Protein AF-A0A413M2U8-F1 (afdb_monomer_lite)

Structure (mmCIF, N/CA/C/O backbone):
data_AF-A0A413M2U8-F1
#
_entry.id   AF-A0A413M2U8-F1
#
loop_
_atom_site.group_PDB
_atom_site.id
_atom_site.type_symbol
_atom_site.label_atom_id
_atom_site.label_alt_id
_atom_site.label_comp_id
_atom_site.label_asym_id
_atom_site.label_entity_id
_atom_site.label_seq_id
_atom_site.pdbx_PDB_ins_code
_atom_site.Cartn_x
_atom_site.Cartn_y
_atom_site.Cartn_z
_atom_site.occupancy
_atom_site.B_iso_or_equiv
_atom_site.auth_seq_id
_atom_site.auth_comp_id
_atom_site.auth_asym_id
_atom_site.auth_atom_id
_atom_site.pdbx_PDB_model_num
ATOM 1 N N . MET A 1 1 ? 10.090 34.112 2.564 1.00 48.66 1 MET A N 1
ATOM 2 C CA . MET A 1 1 ? 11.342 33.613 1.953 1.00 48.66 1 MET A CA 1
ATOM 3 C C . MET A 1 1 ? 10.989 32.340 1.196 1.00 48.66 1 MET A C 1
ATOM 5 O O . MET A 1 1 ? 10.735 31.328 1.831 1.00 48.66 1 MET A O 1
ATOM 9 N N . ALA A 1 2 ? 10.834 32.402 -0.127 1.00 54.44 2 ALA A N 1
ATOM 10 C CA . ALA A 1 2 ? 10.578 31.202 -0.921 1.00 54.44 2 ALA A CA 1
ATOM 11 C C . ALA A 1 2 ? 11.889 30.406 -0.995 1.00 54.44 2 ALA A C 1
ATOM 13 O O . ALA A 1 2 ? 12.831 30.842 -1.656 1.00 54.44 2 ALA A O 1
ATOM 14 N N . MET A 1 3 ? 11.990 29.293 -0.262 1.00 60.72 3 MET A N 1
ATOM 15 C CA . MET A 1 3 ? 13.089 28.348 -0.460 1.00 60.72 3 MET A CA 1
ATOM 16 C C . MET A 1 3 ? 12.978 27.839 -1.896 1.00 60.72 3 MET A C 1
ATOM 18 O O . MET A 1 3 ? 12.012 27.164 -2.239 1.00 60.72 3 MET A O 1
ATOM 22 N N . GLY A 1 4 ? 13.924 28.236 -2.749 1.00 56.78 4 GLY A N 1
ATOM 23 C CA . GLY A 1 4 ? 13.944 27.830 -4.149 1.00 56.78 4 GLY A CA 1
ATOM 24 C C . GLY A 1 4 ? 13.816 26.314 -4.257 1.00 56.78 4 GLY A C 1
ATOM 25 O O . GLY A 1 4 ? 14.534 25.585 -3.569 1.00 56.78 4 GLY A O 1
ATOM 26 N N . PHE A 1 5 ? 12.888 25.854 -5.096 1.00 60.31 5 PHE A N 1
ATOM 27 C CA . PHE A 1 5 ? 12.686 24.443 -5.403 1.00 60.31 5 PHE A CA 1
ATOM 28 C C . PHE A 1 5 ? 13.979 23.871 -6.000 1.00 60.31 5 PHE A C 1
ATOM 30 O O . PHE A 1 5 ? 14.207 23.929 -7.205 1.00 60.31 5 PHE A O 1
ATOM 37 N N . ARG A 1 6 ? 14.869 23.348 -5.150 1.00 72.31 6 ARG A N 1
ATOM 38 C CA . ARG A 1 6 ? 15.993 22.529 -5.599 1.00 72.31 6 ARG A CA 1
ATOM 39 C C . ARG A 1 6 ? 15.441 21.155 -5.936 1.00 72.31 6 ARG A C 1
ATOM 41 O O . ARG A 1 6 ? 15.140 20.372 -5.037 1.00 72.31 6 ARG A O 1
ATOM 48 N N . GLU A 1 7 ? 15.299 20.880 -7.227 1.00 72.38 7 GLU A N 1
ATOM 49 C CA . GLU A 1 7 ? 14.971 19.548 -7.721 1.00 72.38 7 GLU A CA 1
ATOM 50 C C . GLU A 1 7 ? 16.042 18.556 -7.238 1.00 72.38 7 GLU A C 1
ATOM 52 O O . GLU A 1 7 ? 17.218 18.655 -7.595 1.00 72.38 7 GLU A O 1
ATOM 57 N N . ARG A 1 8 ? 15.648 17.613 -6.376 1.00 75.56 8 ARG A N 1
ATOM 58 C CA . ARG A 1 8 ? 16.503 16.500 -5.953 1.00 75.56 8 ARG A CA 1
ATOM 59 C C . ARG A 1 8 ? 16.133 15.283 -6.786 1.00 75.56 8 ARG A C 1
ATOM 61 O O . ARG A 1 8 ? 15.020 14.779 -6.683 1.00 75.56 8 ARG A O 1
ATOM 68 N N . ARG A 1 9 ? 17.067 14.805 -7.610 1.00 78.12 9 ARG A N 1
ATOM 69 C CA . ARG A 1 9 ? 16.887 13.569 -8.382 1.00 78.12 9 ARG A CA 1
ATOM 70 C C . ARG A 1 9 ? 17.191 12.371 -7.486 1.00 78.12 9 ARG A C 1
ATOM 72 O O . ARG A 1 9 ? 18.271 12.302 -6.904 1.00 78.12 9 ARG A O 1
ATOM 79 N N . LEU A 1 10 ? 16.253 11.432 -7.388 1.00 72.69 10 LEU A N 1
ATOM 80 C CA . LEU A 1 10 ? 16.459 10.179 -6.667 1.00 72.69 10 LEU A CA 1
ATOM 81 C C . LEU A 1 10 ? 17.287 9.223 -7.542 1.00 72.69 10 LEU A C 1
ATOM 83 O O . LEU A 1 10 ? 16.865 8.839 -8.631 1.00 72.69 10 LEU A O 1
ATOM 87 N N . GLY A 1 11 ? 18.489 8.868 -7.091 1.00 77.75 11 GLY A N 1
ATOM 88 C CA . GLY A 1 11 ? 19.406 7.986 -7.814 1.00 77.75 11 GLY A CA 1
ATOM 89 C C . GLY A 1 11 ? 19.167 6.504 -7.525 1.00 77.75 11 GLY A C 1
ATOM 90 O O . GLY A 1 11 ? 20.070 5.843 -7.026 1.00 77.75 11 GLY A O 1
ATOM 91 N N . CYS A 1 12 ? 17.977 5.971 -7.810 1.00 78.62 12 CYS A N 1
ATOM 92 C CA . CYS A 1 12 ? 17.693 4.542 -7.629 1.00 78.62 12 CYS A CA 1
ATOM 93 C C . CYS A 1 12 ? 17.870 3.780 -8.952 1.00 78.62 12 CYS A C 1
ATOM 95 O O . CYS A 1 12 ? 17.193 4.073 -9.936 1.00 78.62 12 CYS A O 1
ATOM 97 N N . ARG A 1 13 ? 18.770 2.788 -8.977 1.00 88.06 13 ARG A N 1
ATOM 98 C CA . ARG A 1 13 ? 18.948 1.845 -10.095 1.00 88.06 13 ARG A CA 1
ATOM 99 C C . ARG A 1 13 ? 18.789 0.421 -9.587 1.00 88.06 13 ARG A C 1
ATOM 101 O O . ARG A 1 13 ? 19.465 0.043 -8.638 1.00 88.06 13 ARG A O 1
ATOM 108 N N . LEU A 1 14 ? 17.924 -0.336 -10.252 1.00 88.94 14 LEU A N 1
ATOM 109 C CA . LEU A 1 14 ? 17.738 -1.766 -10.036 1.00 88.94 14 LEU A CA 1
ATOM 110 C C . LEU A 1 14 ? 18.359 -2.513 -11.212 1.00 88.94 14 LEU A C 1
ATOM 112 O O . LEU A 1 14 ? 18.136 -2.130 -12.365 1.00 88.94 14 LEU A O 1
ATOM 116 N N . TYR A 1 15 ? 19.132 -3.555 -10.927 1.00 90.94 15 TYR A N 1
ATOM 117 C CA . TYR A 1 15 ? 19.821 -4.331 -11.955 1.00 90.94 15 TYR A CA 1
ATOM 118 C C . TYR A 1 15 ? 19.266 -5.754 -12.050 1.00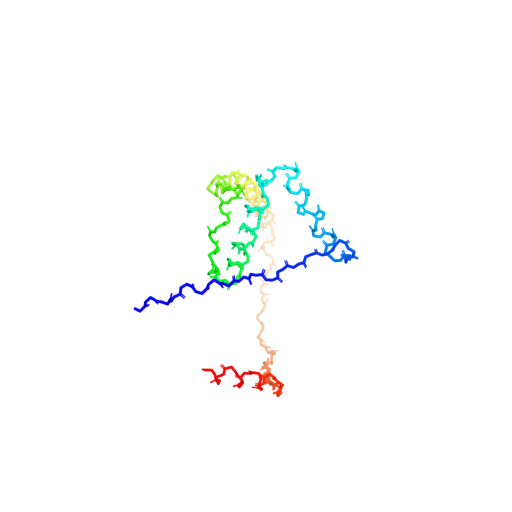 90.94 15 TYR A C 1
ATOM 120 O O . TYR A 1 15 ? 19.021 -6.406 -11.044 1.00 90.94 15 TYR A O 1
ATOM 128 N N . MET A 1 16 ? 19.077 -6.261 -13.268 1.00 87.50 16 MET A N 1
ATOM 129 C CA . MET A 1 16 ? 18.483 -7.589 -13.499 1.00 87.50 16 MET A CA 1
ATOM 130 C C . MET A 1 16 ? 19.376 -8.750 -13.049 1.00 87.50 16 MET A C 1
ATOM 132 O O . MET A 1 16 ? 18.880 -9.818 -12.703 1.00 87.50 16 MET A O 1
ATOM 136 N N . ASP A 1 17 ? 20.690 -8.548 -13.086 1.00 90.88 17 ASP A N 1
ATOM 137 C CA . ASP A 1 17 ? 21.722 -9.521 -12.722 1.00 90.88 17 ASP A CA 1
ATOM 138 C C . ASP A 1 17 ? 21.954 -9.602 -11.207 1.00 90.88 17 ASP A C 1
ATOM 140 O O . ASP A 1 17 ? 22.499 -10.587 -10.704 1.00 90.88 17 ASP A O 1
ATOM 144 N N . ARG A 1 18 ? 21.501 -8.597 -10.453 1.00 92.44 18 ARG A N 1
ATOM 145 C CA . ARG A 1 18 ? 21.544 -8.618 -8.997 1.00 92.44 18 ARG A CA 1
ATOM 146 C C . ARG A 1 18 ? 20.324 -9.363 -8.460 1.00 92.44 18 ARG A C 1
ATOM 148 O O . ARG A 1 18 ? 19.194 -8.895 -8.561 1.00 92.44 18 ARG A O 1
ATOM 155 N N . GLN A 1 19 ? 20.558 -10.499 -7.806 1.00 88.81 19 GLN A N 1
ATOM 156 C CA . GLN A 1 19 ? 19.490 -11.370 -7.298 1.00 88.81 19 GLN A CA 1
ATOM 157 C C . GLN A 1 19 ? 18.487 -10.656 -6.366 1.00 88.81 19 GLN A C 1
ATOM 159 O O . GLN A 1 19 ? 17.294 -10.958 -6.409 1.00 88.81 19 GLN A O 1
ATOM 164 N N . SER A 1 20 ? 18.944 -9.703 -5.538 1.00 85.06 20 SER A N 1
ATOM 165 C CA . SER A 1 20 ? 18.066 -8.899 -4.668 1.00 85.06 20 SER A CA 1
ATOM 166 C C . SER A 1 20 ? 17.083 -8.047 -5.467 1.00 85.06 20 SER A C 1
ATOM 168 O O . SER A 1 20 ? 15.904 -7.965 -5.127 1.00 85.06 20 SER A O 1
ATOM 170 N N . ASP A 1 21 ? 17.564 -7.457 -6.555 1.00 93.94 21 ASP A N 1
ATOM 171 C CA . ASP A 1 21 ? 16.818 -6.513 -7.376 1.00 93.94 21 ASP A CA 1
ATOM 172 C C . ASP A 1 21 ? 15.898 -7.265 -8.336 1.00 93.94 21 ASP A C 1
ATOM 174 O O . ASP A 1 21 ? 14.766 -6.845 -8.556 1.00 93.94 21 ASP A O 1
ATOM 178 N N . ALA A 1 22 ? 16.338 -8.419 -8.848 1.00 93.44 22 ALA A N 1
ATOM 179 C CA . ALA A 1 22 ? 15.547 -9.277 -9.724 1.00 93.44 22 ALA A CA 1
ATOM 180 C C . ALA A 1 22 ? 14.205 -9.681 -9.090 1.00 93.44 22 ALA A C 1
ATOM 182 O O . ALA A 1 22 ? 13.179 -9.725 -9.769 1.00 93.44 22 ALA A O 1
ATOM 183 N N . ASN A 1 23 ? 14.186 -9.945 -7.779 1.00 92.50 23 ASN A N 1
ATOM 184 C CA . ASN A 1 23 ? 12.952 -10.248 -7.053 1.00 92.50 23 ASN A CA 1
ATOM 185 C C . ASN A 1 23 ? 12.012 -9.038 -6.976 1.00 92.50 23 ASN A C 1
ATOM 187 O O . ASN A 1 23 ? 10.801 -9.187 -7.146 1.00 92.50 23 ASN A O 1
ATOM 191 N N . ILE A 1 24 ? 12.566 -7.846 -6.744 1.00 91.81 24 ILE A N 1
ATOM 192 C CA . ILE A 1 24 ? 11.802 -6.595 -6.707 1.00 91.81 24 ILE A CA 1
ATOM 193 C C . ILE A 1 24 ? 11.210 -6.325 -8.088 1.00 91.81 24 ILE A C 1
ATOM 195 O O . ILE A 1 24 ? 10.006 -6.133 -8.207 1.00 91.81 24 ILE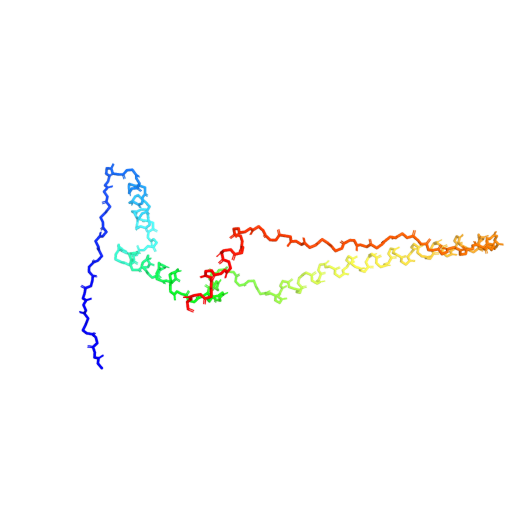 A O 1
ATOM 199 N N . LEU A 1 25 ? 12.033 -6.394 -9.132 1.00 92.81 25 LEU A N 1
ATOM 200 C CA . LEU A 1 25 ? 11.643 -6.149 -10.518 1.00 92.81 25 LEU A CA 1
ATOM 201 C C . LEU A 1 25 ? 10.514 -7.084 -10.964 1.00 92.81 25 LEU A C 1
ATOM 203 O O . LEU A 1 25 ? 9.481 -6.605 -11.419 1.00 92.81 25 LEU A O 1
ATOM 207 N N . LYS A 1 26 ? 10.628 -8.391 -10.693 1.00 93.75 26 LYS A N 1
ATOM 208 C CA . LYS A 1 26 ? 9.542 -9.354 -10.951 1.00 93.75 26 LYS A CA 1
ATOM 209 C C . LYS A 1 26 ? 8.234 -8.979 -10.254 1.00 93.75 26 LYS A C 1
ATOM 211 O O . LYS A 1 26 ? 7.157 -9.177 -10.813 1.00 93.75 26 LYS A O 1
ATOM 216 N N . LYS A 1 27 ? 8.308 -8.472 -9.021 1.00 93.50 27 LYS A N 1
ATOM 217 C CA . LYS A 1 27 ? 7.123 -8.058 -8.263 1.00 93.50 27 LYS A CA 1
ATOM 218 C C . LYS A 1 27 ? 6.507 -6.787 -8.849 1.00 93.50 27 LYS A C 1
ATOM 220 O O . LYS A 1 27 ? 5.291 -6.745 -8.998 1.00 93.50 27 LYS A O 1
ATOM 225 N N . LEU A 1 28 ? 7.325 -5.799 -9.217 1.00 92.94 28 LEU A N 1
ATOM 226 C CA . LEU A 1 28 ? 6.861 -4.577 -9.880 1.00 92.94 28 LEU A CA 1
ATOM 227 C C . LEU A 1 28 ? 6.185 -4.895 -11.217 1.00 92.94 28 LEU A C 1
ATOM 229 O O . LEU A 1 28 ? 5.071 -4.434 -11.453 1.00 92.94 28 LEU A O 1
ATOM 233 N N . ASP A 1 29 ? 6.808 -5.739 -12.040 1.00 94.25 29 ASP A N 1
ATOM 234 C CA . ASP A 1 29 ? 6.258 -6.162 -13.330 1.00 94.25 29 ASP A CA 1
ATOM 235 C C . ASP A 1 29 ? 4.913 -6.859 -13.153 1.00 94.25 29 ASP A C 1
ATOM 237 O O . ASP A 1 29 ? 3.941 -6.525 -13.828 1.00 94.25 29 ASP A O 1
ATOM 241 N N . ARG A 1 30 ? 4.816 -7.779 -12.187 1.00 96.00 30 ARG A N 1
ATOM 242 C CA . ARG A 1 30 ? 3.553 -8.449 -11.883 1.00 96.00 30 ARG A CA 1
ATOM 243 C C . ARG A 1 30 ? 2.462 -7.457 -11.480 1.00 96.00 30 ARG A C 1
ATOM 245 O O . ARG A 1 30 ? 1.341 -7.583 -11.945 1.00 96.00 30 ARG A O 1
ATOM 252 N N . MET A 1 31 ? 2.771 -6.465 -10.647 1.00 94.94 31 MET A N 1
ATOM 253 C CA . MET A 1 31 ? 1.784 -5.463 -10.226 1.00 94.94 31 MET A CA 1
ATOM 254 C C . MET A 1 31 ? 1.287 -4.595 -11.392 1.00 94.94 31 MET A C 1
ATOM 256 O O . MET A 1 31 ? 0.143 -4.138 -11.363 1.00 94.94 31 MET A O 1
ATOM 260 N N . LEU A 1 32 ? 2.117 -4.391 -12.419 1.00 94.19 32 LEU A N 1
ATOM 261 C CA . LEU A 1 32 ? 1.725 -3.706 -13.652 1.00 94.19 32 LEU A CA 1
ATOM 262 C C . LEU A 1 32 ? 0.888 -4.610 -14.566 1.00 94.19 32 LEU A C 1
ATOM 264 O O . LEU A 1 32 ? -0.135 -4.168 -15.081 1.00 94.19 32 LEU A O 1
ATOM 268 N N . VAL A 1 33 ? 1.279 -5.877 -14.733 1.00 96.25 33 VAL A N 1
ATOM 269 C CA . VAL A 1 33 ? 0.543 -6.866 -15.543 1.00 96.25 33 VAL A CA 1
ATOM 270 C C . VAL A 1 33 ? -0.831 -7.171 -14.948 1.00 96.25 33 VAL A C 1
ATOM 272 O O . VAL A 1 33 ? -1.822 -7.192 -15.672 1.00 96.25 33 VAL A O 1
ATOM 275 N N . ASP A 1 34 ? -0.903 -7.341 -13.627 1.00 94.50 34 ASP A N 1
ATOM 276 C CA . ASP A 1 34 ? -2.141 -7.602 -12.886 1.00 94.50 34 ASP A CA 1
ATOM 277 C C . ASP A 1 34 ? -3.054 -6.353 -12.838 1.00 94.50 34 ASP A C 1
ATOM 279 O O . ASP A 1 34 ? -4.149 -6.405 -12.279 1.00 94.50 34 ASP A O 1
ATOM 283 N N . GLY A 1 35 ? -2.616 -5.212 -13.391 1.00 91.38 35 GLY A N 1
ATOM 284 C CA . GLY A 1 35 ? -3.392 -3.972 -13.450 1.00 91.38 35 GLY A CA 1
ATOM 285 C C . GLY A 1 35 ? -3.608 -3.306 -12.090 1.00 91.38 35 GLY A C 1
ATOM 286 O O . GLY A 1 35 ? -4.480 -2.450 -11.961 1.00 91.38 35 GLY A O 1
ATOM 287 N N . SER A 1 36 ? -2.819 -3.673 -11.070 1.00 92.69 36 SER A N 1
ATOM 288 C CA . SER A 1 36 ? -2.892 -3.049 -9.738 1.00 92.69 36 SER A CA 1
ATOM 289 C C . SER A 1 36 ? -2.522 -1.566 -9.787 1.00 92.69 36 SER A C 1
ATOM 291 O O . SER A 1 36 ? -2.990 -0.783 -8.965 1.00 92.69 36 SER A O 1
ATOM 293 N N . PHE A 1 37 ? -1.698 -1.185 -10.767 1.00 94.56 37 PHE A N 1
ATOM 294 C CA . PHE A 1 37 ? -1.374 0.197 -11.085 1.00 94.56 37 PHE A CA 1
ATOM 295 C C . PHE A 1 37 ? -1.506 0.437 -12.591 1.00 94.56 37 PHE A C 1
ATOM 297 O O . PHE A 1 37 ? -1.122 -0.425 -13.381 1.00 94.56 37 PHE A O 1
ATOM 304 N N . PRO A 1 38 ? -1.992 1.618 -13.011 1.00 91.06 38 PRO A N 1
ATOM 305 C CA . PRO A 1 38 ? -2.205 1.919 -14.425 1.00 91.06 38 PRO A CA 1
ATOM 306 C C . PRO A 1 38 ? -0.895 2.095 -15.205 1.00 91.06 38 PRO A C 1
ATOM 308 O O . PRO A 1 38 ? -0.871 1.917 -16.420 1.00 91.06 38 PRO A O 1
ATOM 311 N N . ASN A 1 39 ? 0.192 2.489 -14.535 1.00 93.12 39 ASN A N 1
ATOM 312 C CA . ASN A 1 39 ? 1.521 2.619 -15.124 1.00 93.12 39 ASN A CA 1
ATOM 313 C C . ASN A 1 39 ? 2.610 2.632 -14.037 1.00 93.12 39 ASN A C 1
ATOM 315 O O . ASN A 1 39 ? 2.329 2.746 -12.841 1.00 93.12 39 ASN A O 1
ATOM 319 N N . GLN A 1 40 ? 3.868 2.558 -14.475 1.00 91.75 40 GLN A N 1
ATOM 320 C CA . GLN A 1 40 ? 5.035 2.568 -13.594 1.00 91.75 40 GLN A CA 1
ATOM 321 C C . GLN A 1 40 ? 5.148 3.858 -12.765 1.00 91.75 40 GLN A C 1
ATOM 323 O O . GLN A 1 40 ? 5.552 3.805 -11.608 1.00 91.75 40 GLN A O 1
ATOM 328 N N . THR A 1 41 ? 4.778 5.010 -13.324 1.00 92.50 41 THR A N 1
ATOM 329 C CA . THR A 1 41 ? 4.854 6.301 -12.627 1.00 92.50 41 THR A CA 1
ATOM 330 C C . THR A 1 41 ? 3.939 6.337 -11.407 1.00 92.50 41 THR A C 1
ATOM 332 O O . THR A 1 41 ? 4.379 6.745 -10.338 1.00 92.50 41 THR A O 1
ATOM 335 N N . GLU A 1 42 ? 2.691 5.889 -11.538 1.00 94.94 42 GLU A N 1
ATOM 336 C CA . GLU A 1 42 ? 1.733 5.845 -10.426 1.00 94.94 42 GLU A CA 1
ATOM 337 C C . GLU A 1 42 ? 2.145 4.824 -9.363 1.00 94.94 42 GLU A C 1
ATOM 339 O O . GLU A 1 42 ? 2.052 5.107 -8.169 1.00 94.94 42 GLU A O 1
ATOM 344 N N . LEU A 1 43 ? 2.697 3.681 -9.782 1.00 94.06 43 LEU A N 1
ATOM 345 C CA . LEU A 1 43 ? 3.295 2.714 -8.863 1.00 94.06 43 LEU A CA 1
ATOM 346 C C . LEU A 1 43 ? 4.427 3.353 -8.042 1.00 94.06 43 LEU A C 1
ATOM 348 O O . LEU A 1 43 ? 4.476 3.198 -6.822 1.00 94.06 43 LEU A O 1
ATOM 352 N N . ILE A 1 44 ? 5.328 4.093 -8.698 1.00 91.69 44 ILE A N 1
ATOM 353 C CA . ILE A 1 44 ? 6.468 4.740 -8.034 1.00 91.69 44 ILE A CA 1
ATOM 354 C C . ILE A 1 44 ? 5.988 5.854 -7.101 1.00 91.69 44 ILE A C 1
ATOM 356 O O . ILE A 1 44 ? 6.448 5.917 -5.963 1.00 91.69 44 ILE A O 1
ATOM 360 N N . LYS A 1 45 ? 5.051 6.703 -7.544 1.00 92.88 45 LYS A N 1
ATOM 361 C CA . LYS A 1 45 ? 4.458 7.752 -6.700 1.00 92.88 45 LYS A CA 1
ATOM 362 C C . LYS A 1 45 ? 3.858 7.157 -5.435 1.00 92.88 45 LYS A C 1
ATOM 364 O O . LYS A 1 45 ? 4.210 7.601 -4.347 1.00 92.88 45 LYS A O 1
ATOM 369 N N . ARG A 1 46 ? 3.042 6.106 -5.567 1.00 94.00 46 ARG A N 1
ATOM 370 C CA . ARG A 1 46 ? 2.422 5.457 -4.410 1.00 94.00 46 ARG A CA 1
ATOM 371 C C . ARG A 1 46 ? 3.454 4.831 -3.474 1.00 94.00 46 ARG A C 1
ATOM 373 O O . ARG A 1 46 ? 3.297 4.907 -2.263 1.00 94.00 46 ARG A O 1
ATOM 380 N N . GLY A 1 47 ? 4.518 4.243 -4.020 1.00 92.12 47 GLY A N 1
ATOM 381 C CA . GLY A 1 47 ? 5.632 3.734 -3.218 1.00 92.12 47 GLY A CA 1
ATOM 382 C C . GLY A 1 47 ? 6.334 4.829 -2.409 1.00 92.12 47 GLY A C 1
ATOM 383 O O . GLY A 1 47 ? 6.632 4.623 -1.236 1.00 92.12 47 GLY A O 1
ATOM 384 N N . ILE A 1 48 ? 6.556 6.003 -3.008 1.00 91.06 48 ILE A N 1
ATOM 385 C CA . ILE A 1 48 ? 7.155 7.158 -2.321 1.00 91.06 48 ILE A CA 1
ATOM 386 C C . ILE A 1 48 ? 6.207 7.717 -1.257 1.00 91.06 48 ILE A C 1
ATOM 388 O O . ILE A 1 48 ? 6.667 8.042 -0.169 1.00 91.06 48 ILE A O 1
ATOM 392 N N . GLU A 1 49 ? 4.907 7.812 -1.544 1.00 93.31 49 GLU A N 1
ATOM 393 C CA . GLU A 1 49 ? 3.896 8.232 -0.562 1.00 93.31 49 GLU A CA 1
ATOM 394 C C . GLU A 1 49 ? 3.908 7.334 0.676 1.00 93.31 49 GLU A C 1
ATOM 396 O O . GLU A 1 49 ? 3.952 7.848 1.788 1.00 93.31 49 GLU A O 1
ATOM 401 N N . LEU A 1 50 ? 3.937 6.010 0.489 1.00 92.69 50 LEU A N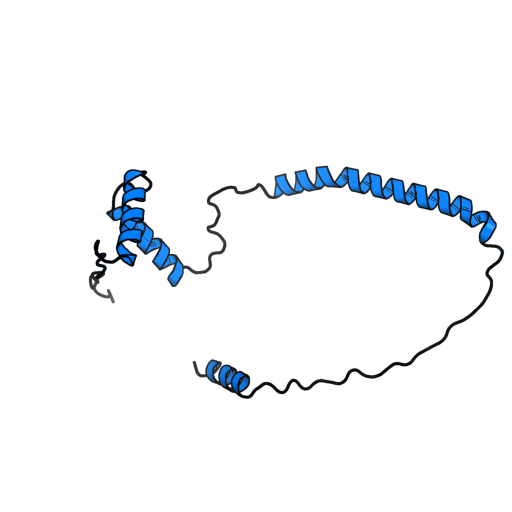 1
ATOM 402 C CA . LEU A 1 50 ? 3.979 5.052 1.597 1.00 92.69 50 LEU A CA 1
ATOM 403 C C . LEU A 1 50 ? 5.261 5.192 2.424 1.00 92.69 50 LEU A C 1
ATOM 405 O O . LEU A 1 50 ? 5.195 5.211 3.646 1.00 92.69 50 LEU A O 1
ATOM 409 N N . ALA A 1 51 ? 6.417 5.341 1.770 1.00 91.19 51 ALA A N 1
ATOM 410 C CA . ALA A 1 51 ? 7.679 5.572 2.472 1.00 91.19 51 ALA A CA 1
ATOM 411 C C . ALA A 1 51 ? 7.694 6.926 3.207 1.00 91.19 51 ALA A C 1
ATOM 413 O O . ALA A 1 51 ? 8.291 7.053 4.271 1.00 91.19 51 ALA A O 1
ATOM 414 N N . TYR A 1 52 ? 7.048 7.953 2.650 1.00 89.62 52 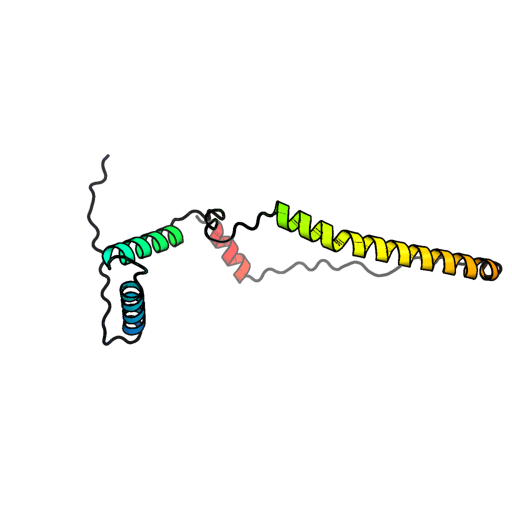TYR A N 1
ATOM 415 C CA . TYR A 1 52 ? 6.917 9.251 3.306 1.00 89.62 52 TYR A CA 1
ATOM 416 C C . TYR A 1 52 ? 6.020 9.162 4.542 1.00 89.62 52 TYR A C 1
ATOM 418 O O . TYR A 1 52 ? 6.374 9.707 5.579 1.00 89.62 52 TYR A O 1
ATOM 426 N N . GLU A 1 53 ? 4.895 8.457 4.446 1.00 89.19 53 GLU A N 1
ATOM 427 C CA . GLU A 1 53 ? 3.989 8.201 5.568 1.00 89.19 53 GLU A CA 1
ATOM 428 C C . GLU A 1 53 ? 4.652 7.334 6.651 1.00 89.19 53 GLU A C 1
ATOM 430 O O . GLU A 1 53 ? 4.480 7.606 7.829 1.00 89.19 53 GLU A O 1
ATOM 435 N N . GLU A 1 54 ? 5.495 6.365 6.290 1.00 89.19 54 GLU A N 1
ATOM 436 C CA . GLU A 1 54 ? 6.268 5.576 7.263 1.00 89.19 54 GLU A CA 1
ATOM 437 C C . GLU A 1 54 ? 7.292 6.420 8.044 1.00 89.19 54 GLU A C 1
ATOM 439 O O . GLU A 1 54 ? 7.523 6.182 9.226 1.00 89.19 54 GLU A O 1
ATOM 444 N N . VAL A 1 55 ? 7.925 7.401 7.391 1.00 90.81 55 VAL A N 1
ATOM 445 C CA . VAL A 1 55 ? 8.992 8.216 8.002 1.00 90.81 55 VAL A CA 1
ATOM 446 C C . VAL A 1 55 ? 8.455 9.467 8.703 1.00 90.81 55 VAL A C 1
ATOM 448 O O . VAL A 1 55 ? 9.018 9.899 9.707 1.00 90.81 55 VAL A O 1
ATOM 451 N N . TYR A 1 56 ? 7.414 10.085 8.147 1.00 88.25 56 TYR A N 1
ATOM 452 C CA . TYR A 1 56 ? 6.898 11.395 8.558 1.00 88.25 56 TYR A CA 1
ATOM 453 C C . TYR A 1 56 ? 5.395 11.410 8.819 1.00 88.25 56 TYR A C 1
ATOM 455 O O . TYR A 1 56 ? 4.868 12.447 9.222 1.00 88.25 56 TYR A O 1
ATOM 463 N N . GLY A 1 57 ? 4.687 10.318 8.544 1.00 83.25 57 GLY A N 1
ATOM 464 C CA . GLY A 1 57 ? 3.322 10.187 9.014 1.00 83.25 57 GLY A CA 1
ATOM 465 C C . GLY A 1 57 ? 3.359 10.175 10.533 1.00 83.25 57 GLY A C 1
ATOM 466 O O . GLY A 1 57 ? 4.008 9.328 11.141 1.00 83.25 57 GLY A O 1
ATOM 467 N N . GLU A 1 58 ? 2.668 11.133 11.146 1.00 69.69 58 GLU A N 1
ATOM 468 C CA . GLU A 1 58 ? 2.204 10.967 12.520 1.00 69.69 58 GLU A CA 1
ATOM 469 C C . GLU A 1 58 ? 1.535 9.593 12.613 1.00 69.69 58 GLU A C 1
ATOM 471 O O . GLU A 1 58 ? 0.902 9.160 11.643 1.00 69.69 58 GLU A O 1
ATOM 476 N N . ALA A 1 59 ? 1.677 8.906 13.747 1.00 57.59 59 ALA A N 1
ATOM 477 C CA . ALA A 1 59 ? 0.954 7.672 14.034 1.00 57.59 59 ALA A CA 1
ATOM 478 C C . ALA A 1 59 ? -0.552 7.978 14.148 1.00 57.59 59 ALA A C 1
ATOM 480 O O . ALA A 1 59 ? -1.157 7.917 15.211 1.00 57.59 59 ALA A O 1
ATOM 481 N N . GLU A 1 60 ? -1.169 8.359 13.036 1.00 52.62 60 GLU A N 1
ATOM 482 C CA . GLU A 1 60 ? -2.597 8.401 12.834 1.00 52.62 60 GLU A CA 1
ATOM 483 C C . GLU A 1 60 ? -3.034 6.938 12.810 1.00 52.62 60 GLU A C 1
ATOM 485 O O . GLU A 1 60 ? -3.215 6.323 11.758 1.00 52.62 60 GLU A O 1
ATOM 490 N N . GLU A 1 61 ? -3.236 6.378 14.003 1.00 49.84 61 GLU A N 1
ATOM 491 C CA . GLU A 1 61 ? -3.918 5.106 14.273 1.00 49.84 61 GLU A CA 1
ATOM 492 C C . GLU A 1 61 ? -5.344 5.031 13.666 1.00 49.84 61 GLU A C 1
ATOM 494 O O . GLU A 1 61 ? -6.126 4.143 13.990 1.00 49.84 61 GLU A O 1
ATOM 499 N N . VAL A 1 62 ? -5.721 5.932 12.752 1.00 52.19 62 VAL A N 1
ATOM 500 C CA . VAL A 1 62 ? -7.095 6.145 12.285 1.00 52.19 62 VAL A CA 1
ATOM 501 C C . VAL A 1 62 ? -7.230 6.092 10.755 1.00 52.19 62 VAL A C 1
ATOM 503 O O . VAL A 1 62 ? -8.287 6.405 10.214 1.00 52.19 62 VAL A O 1
ATOM 506 N N . LYS A 1 63 ? -6.225 5.621 10.000 1.00 50.56 63 LYS A N 1
ATOM 507 C CA . LYS A 1 63 ? -6.390 5.373 8.543 1.00 50.56 63 LYS A CA 1
ATOM 508 C C . LYS A 1 63 ? -6.436 3.906 8.126 1.00 50.56 63 LYS A C 1
ATOM 510 O O . LYS A 1 63 ? -6.262 3.581 6.955 1.00 50.56 63 LYS A O 1
ATOM 515 N N . ALA A 1 64 ? -6.806 3.028 9.056 1.00 47.75 64 ALA A N 1
ATOM 516 C CA . ALA A 1 64 ? -7.194 1.650 8.758 1.00 47.75 64 ALA A CA 1
ATOM 517 C C . ALA A 1 64 ? -8.684 1.490 8.373 1.00 47.75 64 ALA A C 1
ATOM 519 O O . ALA A 1 64 ? -9.176 0.368 8.289 1.00 47.75 64 ALA A O 1
ATOM 520 N N . SER A 1 65 ? -9.416 2.566 8.057 1.00 48.31 65 SER A N 1
ATOM 521 C CA . SER A 1 65 ? -10.804 2.488 7.556 1.00 48.31 65 SER A CA 1
ATOM 522 C C . SER A 1 65 ? -10.906 2.012 6.096 1.00 48.31 65 SER A C 1
ATOM 524 O O . SER A 1 65 ? -11.783 2.437 5.344 1.00 48.31 65 SER A O 1
ATOM 526 N N . HIS A 1 66 ? -10.010 1.126 5.656 1.00 55.81 66 HIS A N 1
ATOM 527 C CA . HIS A 1 66 ? -10.093 0.495 4.344 1.00 55.81 66 HIS A CA 1
ATOM 528 C C . HIS A 1 66 ? -9.934 -1.024 4.428 1.00 55.81 66 HIS A C 1
ATOM 530 O O . HIS A 1 66 ? -9.004 -1.591 3.860 1.00 55.81 66 HIS A O 1
ATOM 536 N N . ARG A 1 67 ? -10.879 -1.682 5.114 1.00 51.91 67 ARG A N 1
ATOM 537 C CA . ARG A 1 67 ? -11.673 -2.838 4.631 1.00 51.91 67 ARG A CA 1
ATOM 538 C C . ARG A 1 67 ? -12.266 -3.587 5.826 1.00 51.91 67 ARG A C 1
ATOM 540 O O . ARG A 1 67 ? -11.530 -4.109 6.647 1.00 51.91 67 ARG A O 1
ATOM 547 N N . GLN A 1 68 ? -13.598 -3.663 5.843 1.00 58.66 68 GLN A N 1
ATOM 548 C CA . GLN A 1 68 ? -14.450 -4.176 6.925 1.00 58.66 68 GLN A CA 1
ATOM 549 C C . GLN A 1 68 ? -14.431 -3.315 8.188 1.00 58.66 68 GLN A C 1
ATOM 551 O O . GLN A 1 68 ? -13.895 -3.682 9.226 1.00 58.66 68 GLN A O 1
ATOM 556 N N . GLU A 1 69 ? -15.121 -2.180 8.107 1.00 55.34 69 GLU A N 1
ATOM 557 C CA . GLU A 1 69 ? -15.709 -1.569 9.294 1.00 55.34 69 GLU A CA 1
ATOM 558 C C . GLU A 1 69 ? -16.780 -2.552 9.799 1.00 55.34 69 GLU A C 1
ATOM 560 O O . GLU A 1 69 ? -17.901 -2.612 9.290 1.00 55.34 69 GLU A O 1
ATOM 565 N N . ILE A 1 70 ? -16.388 -3.445 10.711 1.00 65.38 70 ILE A N 1
ATOM 566 C CA . ILE A 1 70 ? -17.352 -4.210 11.496 1.00 65.38 70 ILE A CA 1
ATOM 567 C C . ILE A 1 70 ? -18.161 -3.149 12.228 1.00 65.38 70 ILE A C 1
ATOM 569 O O . ILE A 1 70 ? -17.599 -2.370 12.995 1.00 65.38 70 ILE A O 1
ATOM 573 N N . ASP A 1 71 ? -19.464 -3.095 11.968 1.00 81.06 71 ASP A N 1
ATOM 574 C CA . ASP A 1 71 ? -20.372 -2.283 12.764 1.00 81.06 71 ASP A CA 1
ATOM 575 C C . ASP A 1 71 ? -20.314 -2.834 14.196 1.00 81.06 71 ASP A C 1
ATOM 577 O O . ASP A 1 71 ? -20.963 -3.828 14.531 1.00 81.06 71 ASP A O 1
ATOM 581 N N . VAL A 1 72 ? -19.448 -2.230 15.018 1.00 84.31 72 VAL A N 1
ATOM 582 C CA . VAL A 1 72 ? -19.138 -2.654 16.391 1.00 84.31 72 VAL A CA 1
ATOM 583 C C . VAL A 1 72 ? -20.424 -2.775 17.204 1.00 84.31 72 VAL A C 1
ATOM 585 O O . VAL A 1 72 ? -20.537 -3.646 18.064 1.00 84.31 72 VAL A O 1
ATOM 588 N N . LYS A 1 73 ? -21.434 -1.962 16.874 1.00 86.75 73 LYS A N 1
ATOM 589 C CA . LYS A 1 73 ? -22.757 -2.028 17.483 1.00 86.75 73 LYS A CA 1
ATOM 590 C C . LYS A 1 73 ? -23.489 -3.317 17.113 1.00 86.75 73 LYS A C 1
ATOM 592 O O . LYS A 1 73 ? -23.989 -3.993 18.007 1.00 86.75 73 LYS A O 1
ATOM 597 N N . LYS A 1 74 ? -23.514 -3.702 15.833 1.00 90.31 74 LYS A N 1
ATOM 598 C CA . LYS A 1 74 ? -24.105 -4.984 15.405 1.00 90.31 74 LYS A CA 1
ATOM 599 C C . LYS A 1 74 ? -23.388 -6.184 16.005 1.00 90.31 74 LYS A C 1
ATOM 601 O O . LYS A 1 74 ? -24.054 -7.118 16.441 1.00 90.31 74 LYS A O 1
ATOM 606 N N . PHE A 1 75 ? -22.059 -6.150 16.059 1.00 90.81 75 PHE A N 1
ATOM 607 C CA . PHE A 1 75 ? -21.283 -7.226 16.670 1.00 90.81 75 PHE A CA 1
ATOM 608 C C . PHE A 1 75 ? -21.581 -7.350 18.171 1.00 90.81 75 PHE A C 1
ATOM 610 O O . PHE A 1 75 ? -21.858 -8.444 18.655 1.00 90.81 75 PHE A O 1
ATOM 617 N N . ALA A 1 76 ? -21.620 -6.230 18.899 1.00 93.50 76 ALA A N 1
ATOM 618 C CA . ALA A 1 76 ? -21.996 -6.218 20.311 1.00 93.50 76 ALA A CA 1
ATOM 619 C C . ALA A 1 76 ? -23.431 -6.729 20.543 1.00 93.50 76 ALA A C 1
ATOM 621 O O . ALA A 1 76 ? -23.665 -7.498 21.475 1.00 93.50 76 ALA A O 1
ATOM 622 N N . GLU A 1 77 ? -24.387 -6.352 19.688 1.00 94.25 77 GLU A N 1
ATOM 623 C CA . GLU A 1 77 ? -25.767 -6.853 19.748 1.00 94.25 77 GLU A CA 1
ATOM 624 C C . GLU A 1 77 ? -25.851 -8.366 19.497 1.00 94.25 77 GLU A C 1
ATOM 626 O O . GLU A 1 77 ? -26.621 -9.062 20.162 1.00 94.25 77 GLU A O 1
ATOM 631 N N . GLU A 1 78 ? -25.065 -8.893 18.558 1.00 94.69 78 GLU A N 1
ATOM 632 C CA . GLU A 1 78 ? -25.021 -10.322 18.246 1.00 94.69 78 GLU A CA 1
ATOM 633 C C . GLU A 1 78 ? -24.370 -11.133 19.373 1.00 94.69 78 GLU A C 1
ATOM 635 O O . GLU A 1 78 ? -24.935 -12.141 19.803 1.00 94.69 78 GLU A O 1
ATOM 640 N N . VAL A 1 79 ? -23.260 -10.642 19.934 1.00 95.25 79 VAL A N 1
ATOM 641 C CA . VAL A 1 79 ? -22.610 -11.225 21.119 1.00 95.25 79 VAL A CA 1
ATOM 642 C C . VAL A 1 79 ? -23.567 -11.235 22.312 1.00 95.25 79 VAL A C 1
ATOM 644 O O . VAL A 1 79 ? -23.728 -12.267 22.963 1.00 95.25 79 VAL A O 1
ATOM 647 N N . ALA A 1 80 ? -24.259 -10.124 22.578 1.00 95.06 80 ALA A N 1
ATOM 648 C CA . ALA A 1 80 ? -25.231 -10.050 23.664 1.00 95.06 80 ALA A CA 1
ATOM 649 C C . ALA A 1 80 ? -26.396 -11.029 23.453 1.00 95.06 80 ALA A C 1
ATOM 651 O O . ALA A 1 80 ? -26.825 -11.692 24.397 1.00 95.06 80 ALA A O 1
ATOM 652 N N . ARG A 1 81 ? -26.893 -11.159 22.215 1.00 95.62 81 ARG A N 1
ATOM 653 C CA . ARG A 1 81 ? -27.962 -12.106 21.869 1.00 95.62 81 ARG A CA 1
ATOM 654 C C . ARG A 1 81 ? -27.528 -13.559 22.058 1.00 95.62 81 ARG A C 1
ATOM 656 O O . ARG A 1 81 ? -28.333 -14.353 22.534 1.00 95.62 81 ARG A O 1
ATOM 663 N N . ALA A 1 82 ? -26.290 -13.894 21.703 1.00 95.50 82 ALA A N 1
ATOM 664 C CA . ALA A 1 82 ? -25.744 -15.239 21.861 1.00 95.50 82 ALA A CA 1
ATOM 665 C C . ALA A 1 82 ? -25.479 -15.596 23.333 1.00 95.50 82 ALA A C 1
ATOM 667 O O . ALA A 1 82 ? -25.750 -16.718 23.748 1.00 95.50 82 ALA A O 1
ATOM 668 N N . LEU A 1 83 ? -24.989 -14.642 24.132 1.00 95.69 83 LEU A N 1
ATOM 669 C CA . LEU A 1 83 ? -24.585 -14.889 25.520 1.00 95.69 83 LEU A CA 1
ATOM 670 C C . LEU A 1 83 ? -25.763 -14.922 26.506 1.00 95.69 83 LEU A C 1
ATOM 672 O O . LEU A 1 83 ? -25.725 -15.654 27.494 1.00 95.69 83 LEU A O 1
ATOM 676 N N . LYS A 1 84 ? -26.820 -14.141 26.252 1.00 95.62 84 LYS A N 1
ATOM 677 C CA . LYS A 1 84 ? -27.978 -14.020 27.152 1.00 95.62 84 LYS A CA 1
ATOM 678 C C . LYS A 1 84 ? -28.630 -15.364 27.542 1.00 95.62 84 LYS A C 1
ATOM 680 O O . LYS A 1 84 ? -28.816 -15.564 28.741 1.00 95.62 84 LYS A O 1
ATOM 685 N N . PRO A 1 85 ? -28.941 -16.291 26.612 1.00 94.25 85 PRO A N 1
ATOM 686 C CA . PRO A 1 85 ? -29.547 -17.574 26.980 1.00 94.25 85 PRO A CA 1
ATOM 687 C C . PRO A 1 85 ? -28.598 -18.496 27.763 1.00 94.25 85 PRO A C 1
ATOM 689 O O . PRO A 1 85 ? -29.051 -19.212 28.652 1.00 94.25 85 PRO A O 1
ATOM 692 N N . GLU A 1 86 ? -27.291 -18.468 27.482 1.00 92.81 86 GLU A N 1
ATOM 693 C CA . GLU A 1 86 ? -26.303 -19.261 28.233 1.00 92.81 86 GLU A CA 1
ATOM 694 C C . GLU A 1 86 ? -26.209 -18.794 29.689 1.00 92.81 86 GLU A C 1
ATOM 696 O O . GLU A 1 86 ? -26.164 -19.607 30.613 1.00 92.81 86 GLU A O 1
ATOM 701 N N . MET A 1 87 ? -26.251 -17.478 29.907 1.00 93.44 87 MET A N 1
ATOM 702 C CA . MET A 1 87 ? -26.215 -16.906 31.250 1.00 93.44 87 MET A CA 1
ATOM 703 C C . MET A 1 87 ? -27.490 -17.221 32.047 1.00 93.44 87 MET A C 1
ATOM 705 O O . MET A 1 87 ? -27.408 -17.554 33.225 1.00 93.44 87 MET A O 1
ATOM 709 N N . GLU A 1 88 ? -28.661 -17.185 31.405 1.00 92.81 88 GLU A N 1
ATOM 710 C CA . GLU A 1 88 ? -29.940 -17.562 32.024 1.00 92.81 88 GLU A CA 1
ATOM 711 C C . GLU A 1 88 ? -29.980 -19.050 32.405 1.00 92.81 88 GLU A C 1
ATOM 713 O O . GLU A 1 88 ? -30.389 -19.406 33.510 1.00 92.81 88 GLU A O 1
ATOM 718 N N . LYS A 1 89 ? -29.469 -19.924 31.532 1.00 93.62 89 LYS A N 1
ATOM 719 C CA . LYS A 1 89 ? -29.355 -21.361 31.801 1.00 93.62 89 LYS A CA 1
ATOM 720 C C . LYS A 1 89 ? -28.428 -21.658 32.984 1.00 93.62 89 LYS A C 1
ATOM 722 O O . LYS A 1 89 ? -28.793 -22.456 33.845 1.00 93.62 89 LYS A O 1
ATOM 727 N N . LEU A 1 90 ? -27.258 -21.017 33.042 1.00 92.94 90 LEU A N 1
ATOM 728 C CA . LEU A 1 90 ? -26.315 -21.166 34.158 1.00 92.94 90 LEU A CA 1
ATOM 729 C C . LEU A 1 90 ? -26.921 -20.698 35.488 1.00 92.94 90 LEU A C 1
ATOM 731 O O . LEU A 1 90 ? -26.733 -21.353 36.510 1.00 92.94 90 LEU A O 1
ATOM 735 N N . MET A 1 91 ? -27.679 -19.599 35.477 1.00 91.69 91 MET A N 1
ATOM 736 C CA . MET A 1 91 ? -28.390 -19.113 36.664 1.00 91.69 91 MET A CA 1
ATOM 737 C C . MET A 1 91 ? -29.449 -20.113 37.138 1.00 91.69 91 MET A C 1
ATOM 739 O O . MET A 1 91 ? -29.462 -20.467 38.314 1.00 91.69 91 MET A O 1
ATOM 743 N N . ALA A 1 92 ? -30.269 -20.640 36.225 1.00 89.81 92 ALA A N 1
ATOM 744 C CA . ALA A 1 92 ? -31.281 -21.642 36.556 1.00 89.81 92 ALA A CA 1
ATOM 745 C C . ALA A 1 92 ? -30.665 -22.949 37.093 1.00 89.81 92 ALA A C 1
ATOM 747 O O . ALA A 1 92 ? -31.201 -23.567 38.014 1.00 89.81 92 ALA A O 1
ATOM 748 N N . GLU A 1 93 ? -29.519 -23.370 36.552 1.00 87.94 93 GLU A N 1
ATOM 749 C CA . GLU A 1 93 ? -28.780 -24.532 37.054 1.00 87.94 93 GLU A CA 1
ATOM 750 C C . GLU A 1 93 ? -28.243 -24.292 38.474 1.00 87.94 93 GLU A C 1
ATOM 752 O O . GLU A 1 93 ? -28.371 -25.160 39.341 1.00 87.94 93 GLU A O 1
ATOM 757 N N . CYS A 1 94 ? -27.682 -23.111 38.743 1.00 85.50 94 CYS A N 1
ATOM 758 C CA . CYS A 1 94 ? -27.237 -22.727 40.081 1.00 85.50 94 CYS A CA 1
ATOM 759 C C . CYS A 1 94 ? -28.401 -22.690 41.080 1.00 85.50 94 CYS A C 1
ATOM 761 O O . CYS A 1 94 ? -28.278 -23.253 42.166 1.00 85.50 94 CYS A O 1
ATOM 763 N N . GLU A 1 95 ? -29.537 -22.096 40.713 1.00 85.62 95 GLU A N 1
ATOM 764 C CA . GLU A 1 95 ? -30.739 -22.048 41.554 1.00 85.62 95 GLU A CA 1
ATOM 765 C C . GLU A 1 95 ? -31.277 -23.451 41.864 1.00 85.62 95 GLU A C 1
ATOM 767 O O . GLU A 1 95 ? -31.583 -23.755 43.018 1.00 85.62 95 GLU A O 1
ATOM 772 N N . ALA A 1 96 ? -31.309 -24.349 40.874 1.00 83.56 96 ALA A N 1
ATOM 773 C CA . ALA A 1 96 ? -31.701 -25.740 41.087 1.00 83.56 96 ALA A CA 1
ATOM 774 C C . ALA A 1 96 ? -30.744 -26.460 42.050 1.00 83.56 96 ALA A C 1
ATOM 776 O O . ALA A 1 96 ? -31.186 -27.176 42.950 1.00 83.56 96 ALA A O 1
ATOM 777 N N . ARG A 1 97 ? -29.430 -26.240 41.910 1.00 77.69 97 ARG A N 1
ATOM 778 C CA . ARG A 1 97 ? -28.424 -26.815 42.815 1.00 77.69 97 ARG A CA 1
ATOM 779 C C . ARG A 1 97 ? -28.566 -26.279 44.239 1.00 77.69 97 ARG A C 1
ATOM 781 O O . ARG A 1 97 ? -28.504 -27.075 45.174 1.00 77.69 97 ARG A O 1
ATOM 788 N N . VAL A 1 98 ? -28.822 -24.982 44.413 1.00 76.44 98 VAL A N 1
ATOM 789 C CA . VAL A 1 98 ? -29.085 -24.374 45.729 1.00 76.44 98 VAL A CA 1
ATOM 790 C C . VAL A 1 98 ? -30.350 -24.960 46.355 1.00 76.44 98 VAL A C 1
ATOM 792 O O . VAL A 1 98 ? -30.290 -25.431 47.485 1.00 76.44 98 VAL A O 1
ATOM 795 N N . ALA A 1 99 ? -31.453 -25.063 45.610 1.00 72.50 99 ALA A N 1
ATOM 796 C CA . ALA A 1 99 ? -32.693 -25.655 46.114 1.00 72.50 99 ALA A CA 1
ATOM 797 C C . ALA A 1 99 ? -32.518 -27.132 46.536 1.00 72.50 99 ALA A C 1
ATOM 799 O O . ALA A 1 99 ? -33.055 -27.574 47.557 1.00 72.50 99 ALA A O 1
ATOM 800 N N . THR A 1 100 ? -31.721 -27.909 45.792 1.00 68.06 100 THR A N 1
ATOM 801 C CA . THR A 1 100 ? -31.394 -29.294 46.180 1.00 68.06 100 THR A CA 1
ATOM 802 C C . THR A 1 100 ? -30.469 -29.371 47.396 1.00 68.06 100 THR A C 1
ATOM 804 O O . THR A 1 100 ? -30.631 -30.266 48.224 1.00 68.06 100 THR A O 1
ATOM 807 N N . ALA A 1 101 ? -29.539 -28.423 47.544 1.00 59.84 101 ALA A N 1
ATOM 808 C CA . ALA A 1 101 ? -28.643 -28.348 48.691 1.00 59.84 101 ALA A CA 1
ATOM 809 C C . ALA A 1 101 ? -29.381 -27.903 49.964 1.00 59.84 101 ALA A C 1
ATOM 811 O O . ALA A 1 101 ? -29.143 -28.476 51.019 1.00 59.84 101 ALA A O 1
ATOM 812 N N . GLU A 1 102 ? -30.331 -26.969 49.879 1.00 54.78 102 GLU A N 1
ATOM 813 C CA . GLU A 1 102 ? -31.180 -26.561 51.011 1.00 54.78 102 GLU A CA 1
ATOM 814 C C . GLU A 1 102 ? -32.092 -27.700 51.492 1.00 54.78 102 GLU A C 1
ATOM 816 O O . GLU A 1 102 ? -32.298 -27.877 52.693 1.00 54.78 102 GLU A O 1
ATOM 821 N N . THR A 1 103 ? -32.567 -28.542 50.569 1.00 53.34 103 THR A N 1
ATOM 822 C CA . THR A 1 103 ? -33.346 -29.746 50.905 1.00 53.34 103 THR A CA 1
ATOM 823 C C . THR A 1 103 ? -32.488 -30.808 51.616 1.00 53.34 103 THR A C 1
ATOM 825 O O . THR A 1 103 ? -32.990 -31.528 52.479 1.00 53.34 103 THR A O 1
ATOM 828 N N . LEU A 1 104 ? -31.188 -30.887 51.29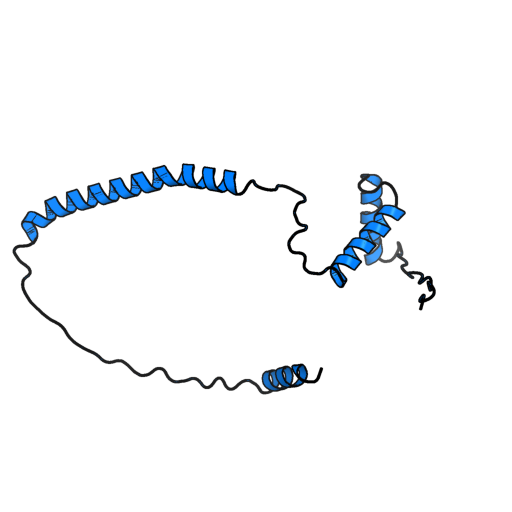9 1.00 50.94 104 LEU A N 1
ATOM 829 C CA . LEU A 1 104 ? -30.220 -31.787 51.946 1.00 50.94 104 LEU A CA 1
ATOM 830 C C . LEU A 1 104 ? -29.545 -31.195 53.196 1.00 50.94 104 LEU A C 1
ATOM 832 O O . LEU A 1 104 ? -29.004 -31.956 53.989 1.00 50.94 104 LEU A O 1
ATOM 836 N N . ALA A 1 105 ? -29.585 -29.877 53.401 1.00 45.97 105 ALA A N 1
ATOM 837 C CA . ALA A 1 105 ? -28.985 -29.204 54.556 1.00 45.97 105 ALA A CA 1
ATOM 838 C C . ALA A 1 105 ? -29.906 -29.174 55.791 1.00 45.97 105 ALA A C 1
ATOM 840 O O . ALA A 1 105 ? -29.435 -28.994 56.915 1.00 45.97 105 ALA A O 1
ATOM 841 N N . LEU A 1 106 ? -31.215 -29.379 55.611 1.00 45.00 106 LEU A N 1
ATOM 842 C CA . LEU A 1 106 ? -32.188 -29.397 56.709 1.00 45.00 106 LEU A CA 1
ATOM 843 C C . LEU A 1 106 ? -32.004 -30.564 57.713 1.00 45.00 106 LEU A C 1
ATOM 845 O O . LEU A 1 106 ? -32.251 -30.345 58.898 1.00 45.00 106 LEU A O 1
ATOM 849 N N . PRO A 1 107 ? -31.540 -31.771 57.326 1.00 44.91 107 PRO A N 1
ATOM 850 C CA . PRO A 1 107 ? -31.232 -32.837 58.284 1.00 44.91 107 PRO A CA 1
ATOM 851 C C . PRO A 1 107 ? -29.852 -32.721 58.959 1.00 44.91 107 PRO A C 1
ATOM 853 O O . PRO A 1 107 ? -29.662 -33.316 60.018 1.00 44.91 107 PRO A O 1
ATOM 856 N N . GLU A 1 108 ? -28.882 -32.003 58.374 1.00 43.69 108 GLU A N 1
ATOM 857 C CA . GLU A 1 108 ? -27.459 -32.104 58.769 1.00 43.69 108 GLU A CA 1
ATOM 858 C C . GLU A 1 108 ? -26.928 -30.922 59.607 1.00 43.69 108 GLU A C 1
ATOM 860 O O . GLU A 1 108 ? -25.891 -31.038 60.259 1.00 43.69 108 GLU A O 1
ATOM 865 N N . LEU A 1 109 ? -27.657 -29.800 59.689 1.00 41.12 109 LEU A N 1
ATOM 866 C CA . LEU A 1 109 ? -27.243 -28.615 60.465 1.00 41.12 109 LEU A CA 1
ATOM 867 C C . LEU A 1 109 ? -27.428 -28.729 61.995 1.00 41.12 109 LEU A C 1
ATOM 869 O O . LEU A 1 109 ? -27.194 -27.761 62.717 1.00 41.12 109 LEU A O 1
ATOM 873 N N . ALA A 1 110 ? -27.817 -29.895 62.520 1.00 40.34 110 ALA A N 1
ATOM 874 C CA . ALA A 1 110 ? -28.050 -30.088 63.954 1.00 40.34 110 ALA A CA 1
ATOM 875 C C . ALA A 1 110 ? -26.803 -30.497 64.773 1.00 40.34 110 ALA A C 1
ATOM 877 O O . ALA A 1 110 ? -26.926 -30.627 65.990 1.00 40.34 110 ALA A O 1
ATOM 878 N N . LEU A 1 111 ? -25.622 -30.727 64.168 1.00 43.53 111 LEU A N 1
ATOM 879 C CA . LEU A 1 111 ? -24.521 -31.418 64.876 1.00 43.53 111 LEU A CA 1
ATOM 880 C C . LEU A 1 111 ? -23.102 -30.824 64.829 1.00 43.53 111 LEU A C 1
ATOM 882 O O . LEU A 1 111 ? -22.202 -31.448 65.385 1.00 43.53 111 LEU A O 1
ATOM 886 N N . ALA A 1 112 ? -22.854 -29.633 64.288 1.00 35.22 112 ALA A N 1
ATOM 887 C CA .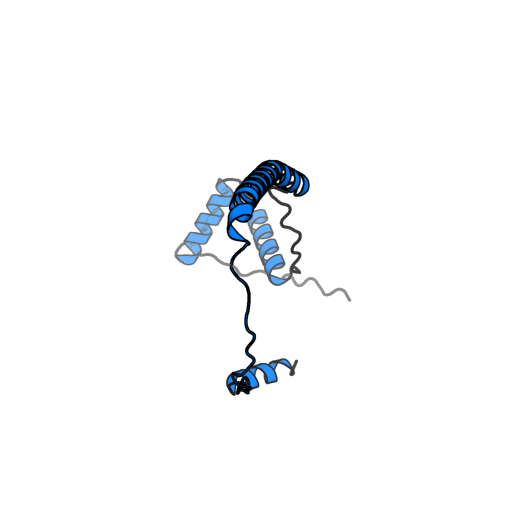 ALA A 1 112 ? -21.490 -29.077 64.280 1.00 35.22 112 ALA A CA 1
ATOM 888 C C . ALA A 1 112 ? -21.412 -27.723 64.994 1.00 35.22 112 ALA A C 1
ATOM 890 O O . ALA A 1 112 ? -21.327 -26.656 64.395 1.00 35.22 112 ALA A O 1
ATOM 891 N N . SER A 1 113 ? -21.473 -27.812 66.319 1.00 36.84 113 SER A N 1
ATOM 892 C CA . SER A 1 113 ? -21.161 -26.757 67.276 1.00 36.84 113 SER A CA 1
ATOM 893 C C . SER A 1 113 ? -19.643 -26.693 67.532 1.00 36.84 113 SER A C 1
ATOM 895 O O . SER A 1 113 ? -19.003 -27.732 67.678 1.00 36.84 113 SER A O 1
ATOM 897 N N . THR A 1 114 ? -19.125 -25.469 67.699 1.00 35.50 114 THR A N 1
ATOM 898 C CA . THR A 1 114 ? -17.866 -25.030 68.359 1.00 35.50 114 THR A CA 1
ATOM 899 C C . THR A 1 114 ? -16.485 -25.095 67.669 1.00 35.50 114 THR A C 1
ATOM 901 O O . THR A 1 114 ? -16.034 -26.143 67.225 1.00 35.50 114 THR A O 1
ATOM 904 N N . HIS A 1 115 ? -15.787 -23.949 67.831 1.00 33.94 115 HIS A N 1
ATOM 905 C CA . HIS A 1 115 ? -14.328 -23.691 67.890 1.00 33.94 115 HIS A CA 1
ATOM 906 C C . HIS A 1 115 ? -13.537 -23.666 66.563 1.00 33.94 115 HIS A C 1
ATOM 908 O O . HIS A 1 115 ? -13.826 -24.434 65.663 1.00 33.94 115 HIS A O 1
ATOM 914 N N . ASP A 1 116 ? -12.504 -22.844 66.332 1.00 33.38 116 ASP A N 1
ATOM 915 C CA . ASP A 1 116 ? -11.765 -21.825 67.098 1.00 33.38 116 ASP A CA 1
ATOM 916 C C . ASP A 1 116 ? -10.991 -20.934 66.100 1.00 33.38 116 ASP A C 1
ATOM 918 O O . ASP A 1 116 ? -10.717 -21.360 64.978 1.00 33.38 116 ASP A O 1
ATOM 922 N N . VAL A 1 117 ? -10.586 -19.736 66.522 1.00 44.22 117 VAL A N 1
ATOM 923 C CA . VAL A 1 117 ? -9.597 -18.884 65.833 1.00 44.22 117 VAL A CA 1
ATOM 924 C C . VAL A 1 117 ? -8.183 -19.348 66.204 1.00 44.22 117 VAL A C 1
ATOM 926 O O . VAL A 1 117 ? -7.946 -19.682 67.362 1.00 44.22 117 VAL A O 1
ATOM 929 N N . PRO A 1 118 ? -7.204 -19.287 65.282 1.00 38.06 118 PRO A N 1
ATOM 930 C CA . PRO A 1 118 ? -5.902 -18.768 65.712 1.00 38.06 118 PRO A CA 1
ATOM 931 C C . PRO A 1 118 ? -5.243 -17.786 64.733 1.00 38.06 118 PRO A C 1
ATOM 933 O O . PRO A 1 118 ? -5.362 -17.873 63.513 1.00 38.06 118 PRO A O 1
ATOM 936 N N . GLN A 1 119 ? -4.525 -16.850 65.347 1.00 42.34 119 GLN A N 1
ATOM 937 C CA . GLN A 1 119 ? -3.754 -15.757 64.771 1.00 42.34 119 GLN A CA 1
ATOM 938 C C . GLN A 1 119 ? -2.346 -16.160 64.285 1.00 42.34 119 GLN A C 1
ATOM 940 O O . GLN A 1 119 ? -1.679 -16.972 64.919 1.00 42.34 119 GLN A O 1
ATOM 945 N N . ASP A 1 120 ? -1.916 -15.436 63.245 1.00 32.56 120 ASP A N 1
ATOM 946 C CA . ASP A 1 120 ? -0.607 -14.787 63.023 1.00 32.56 120 ASP A CA 1
ATOM 947 C C . ASP A 1 120 ? 0.677 -15.599 62.726 1.00 32.56 120 ASP A C 1
ATOM 949 O O . ASP A 1 120 ? 0.912 -16.704 63.214 1.00 32.56 120 ASP A O 1
ATOM 953 N N . ASN A 1 121 ? 1.542 -14.904 61.970 1.00 39.66 121 ASN A N 1
ATOM 954 C CA . ASN A 1 121 ? 2.996 -15.007 61.802 1.00 39.66 121 ASN A CA 1
ATOM 955 C C . ASN A 1 121 ? 3.490 -15.617 60.485 1.00 39.66 121 ASN A C 1
ATOM 957 O O . ASN A 1 121 ? 3.742 -16.817 60.447 1.00 39.66 121 ASN A O 1
ATOM 961 N N . THR A 1 122 ? 3.832 -14.795 59.476 1.00 34.31 122 THR A N 1
ATOM 962 C CA . THR A 1 122 ? 5.091 -14.993 58.711 1.00 34.31 122 THR A CA 1
ATOM 963 C C . THR A 1 122 ? 5.568 -13.725 57.960 1.00 34.31 122 THR A C 1
ATOM 965 O O . THR A 1 122 ? 5.046 -13.392 56.907 1.00 34.31 122 THR A O 1
ATOM 968 N N . VAL A 1 123 ? 6.619 -13.096 58.516 1.00 39.56 123 VAL A N 1
ATOM 969 C CA . VAL A 1 123 ? 7.847 -12.547 57.874 1.00 39.56 123 VAL A CA 1
ATOM 970 C C . VAL A 1 123 ? 7.756 -11.306 56.947 1.00 39.56 123 VAL A C 1
ATOM 972 O O . VAL A 1 123 ? 7.010 -11.307 55.972 1.00 39.56 123 VAL A O 1
ATOM 975 N N . PRO A 1 124 ? 8.574 -10.252 57.193 1.00 44.09 124 PRO A N 1
ATOM 976 C CA . PRO A 1 124 ? 8.623 -9.058 56.352 1.00 44.09 124 PRO A CA 1
ATOM 977 C C . PRO A 1 124 ? 9.310 -9.344 55.012 1.00 44.09 124 PRO A C 1
ATOM 979 O O . PRO A 1 124 ? 10.354 -9.994 54.953 1.00 44.09 124 PRO A O 1
ATOM 982 N N . VAL A 1 125 ? 8.711 -8.816 53.947 1.00 39.12 125 VAL A N 1
ATOM 983 C CA . VAL A 1 125 ? 9.271 -8.750 52.595 1.00 39.12 125 VAL A CA 1
ATOM 984 C C . VAL A 1 125 ? 10.555 -7.921 52.647 1.00 39.12 125 VAL A C 1
ATOM 986 O O . VAL A 1 125 ? 10.547 -6.784 53.113 1.00 39.12 125 VAL A O 1
ATOM 989 N N . THR A 1 126 ? 11.665 -8.507 52.213 1.00 42.72 126 THR A N 1
ATOM 990 C CA . THR A 1 126 ? 12.936 -7.810 52.011 1.00 42.72 126 THR A CA 1
ATOM 991 C C . THR A 1 126 ? 12.808 -6.850 50.830 1.00 42.72 126 THR A C 1
ATOM 993 O O . THR A 1 126 ? 12.469 -7.283 49.731 1.00 42.72 126 THR A O 1
ATOM 996 N N . ASP A 1 127 ? 13.079 -5.564 51.065 1.00 44.09 127 ASP A N 1
ATOM 997 C CA . ASP A 1 127 ? 13.335 -4.577 50.013 1.00 44.09 127 ASP A CA 1
ATOM 998 C C . ASP A 1 127 ? 14.595 -5.002 49.246 1.00 44.09 127 ASP A C 1
ATOM 1000 O O . ASP A 1 127 ? 15.720 -4.853 49.729 1.00 44.09 127 ASP A O 1
ATOM 1004 N N . ASP A 1 128 ? 14.403 -5.559 48.054 1.00 48.78 128 ASP A N 1
ATOM 1005 C CA . ASP A 1 128 ? 15.469 -5.691 47.070 1.00 48.78 128 ASP A CA 1
ATOM 1006 C C . ASP A 1 128 ? 15.731 -4.297 46.485 1.00 48.78 128 ASP A C 1
ATOM 1008 O O . ASP A 1 128 ? 15.045 -3.843 45.566 1.00 48.78 128 ASP A O 1
ATOM 1012 N N . GLU A 1 129 ? 16.742 -3.599 47.008 1.00 57.72 129 GLU A N 1
ATOM 1013 C CA . GLU A 1 129 ? 17.368 -2.507 46.265 1.00 57.72 129 GLU A CA 1
ATOM 1014 C C . GLU A 1 129 ? 17.907 -3.090 44.953 1.00 57.72 129 GLU A C 1
ATOM 1016 O O . GLU A 1 129 ? 18.945 -3.755 44.905 1.00 57.72 129 GLU A O 1
ATOM 1021 N N . VAL A 1 130 ? 17.166 -2.861 43.869 1.00 57.84 130 VAL A N 1
ATOM 1022 C CA . VAL A 1 130 ? 17.580 -3.201 42.511 1.00 57.84 130 VAL A CA 1
ATOM 1023 C C . VAL A 1 130 ? 18.826 -2.382 42.201 1.00 57.84 130 VAL A C 1
ATOM 1025 O O . VAL A 1 130 ? 18.752 -1.217 41.810 1.00 57.84 130 VAL A O 1
ATOM 1028 N N . ILE A 1 131 ? 19.995 -2.993 42.384 1.00 60.78 131 ILE A N 1
ATOM 1029 C CA . ILE A 1 131 ? 21.264 -2.436 41.929 1.00 60.78 131 ILE A CA 1
ATOM 1030 C C . ILE A 1 131 ? 21.188 -2.387 40.404 1.00 60.78 131 ILE A C 1
ATOM 1032 O O . ILE A 1 131 ? 21.387 -3.388 39.713 1.00 60.78 131 ILE A O 1
ATOM 1036 N N . ILE A 1 132 ? 20.852 -1.211 39.877 1.00 62.06 132 ILE A N 1
ATOM 1037 C CA . ILE A 1 132 ? 20.789 -0.965 38.442 1.00 62.06 132 ILE A CA 1
ATOM 1038 C C . ILE A 1 132 ? 22.204 -1.180 37.876 1.00 62.06 132 ILE A C 1
ATOM 1040 O O . ILE A 1 132 ? 23.140 -0.495 38.304 1.00 62.06 132 ILE A O 1
ATOM 1044 N N . PRO A 1 133 ? 22.396 -2.103 36.915 1.00 70.31 133 PRO A N 1
ATOM 1045 C CA . PRO A 1 133 ? 23.694 -2.318 36.292 1.00 70.31 133 PRO A CA 1
ATOM 1046 C C . PRO A 1 133 ? 24.230 -1.013 35.700 1.00 70.31 133 PRO A C 1
ATOM 1048 O O . PRO A 1 133 ? 23.489 -0.254 35.072 1.00 70.31 133 PRO A O 1
ATOM 1051 N N . SER A 1 134 ? 25.531 -0.754 35.846 1.00 60.12 134 SER A N 1
ATOM 1052 C CA . SER A 1 134 ? 26.163 0.512 35.434 1.00 60.12 134 SER A CA 1
ATOM 1053 C C . SER A 1 134 ? 25.926 0.867 33.957 1.00 60.12 134 SER A C 1
ATOM 1055 O O . SER A 1 134 ? 25.942 2.037 33.585 1.00 60.12 134 SER A O 1
ATOM 1057 N N . GLN A 1 135 ? 25.662 -0.131 33.107 1.00 63.84 135 GLN A N 1
ATOM 1058 C CA . GLN A 1 135 ? 25.281 0.066 31.706 1.00 63.84 135 GLN A CA 1
ATOM 1059 C C . GLN A 1 135 ? 23.915 0.750 31.553 1.00 63.84 135 GLN A C 1
ATOM 1061 O O . GLN A 1 135 ? 23.785 1.667 30.745 1.00 63.84 135 GLN A O 1
ATOM 1066 N N . THR A 1 136 ? 22.927 0.373 32.364 1.00 65.38 136 THR A N 1
ATOM 1067 C CA . THR A 1 136 ? 21.592 0.985 32.371 1.00 65.38 136 THR A CA 1
ATOM 1068 C C . THR A 1 136 ? 21.647 2.414 32.917 1.00 65.38 136 THR A C 1
ATOM 1070 O O . THR A 1 136 ? 20.989 3.303 32.383 1.00 65.38 136 THR A O 1
ATOM 1073 N N . PHE A 1 137 ? 22.503 2.673 33.912 1.00 66.12 137 PHE A N 1
ATOM 1074 C CA . PHE A 1 137 ? 22.736 4.032 34.415 1.00 66.12 137 PHE A CA 1
ATOM 1075 C C . PHE A 1 137 ? 23.352 4.955 33.347 1.00 66.12 137 PHE A C 1
ATOM 1077 O O . PHE A 1 137 ? 22.918 6.092 33.178 1.00 66.12 137 PHE A O 1
ATOM 1084 N N . ASN A 1 138 ? 24.325 4.460 32.573 1.00 65.62 138 ASN A N 1
ATOM 1085 C CA . ASN A 1 138 ? 24.953 5.240 31.502 1.00 65.62 138 ASN A CA 1
ATOM 1086 C C . ASN A 1 138 ? 24.002 5.523 30.328 1.00 65.62 138 ASN A C 1
ATOM 1088 O O . ASN A 1 138 ? 24.076 6.600 29.742 1.00 65.62 138 ASN A O 1
ATOM 1092 N N . PHE A 1 139 ? 23.094 4.596 30.012 1.00 69.19 139 PHE A N 1
ATOM 1093 C CA . PHE A 1 139 ? 22.062 4.809 28.994 1.00 69.19 139 PHE A CA 1
ATOM 1094 C C . PHE A 1 139 ? 21.082 5.920 29.398 1.00 69.19 139 PHE A C 1
ATOM 1096 O O . PHE A 1 139 ? 20.802 6.812 28.604 1.00 69.19 139 PHE A O 1
ATOM 1103 N N . LEU A 1 140 ? 20.623 5.918 30.655 1.00 69.06 140 LEU A N 1
ATOM 1104 C CA . LEU A 1 140 ? 19.740 6.967 31.177 1.00 69.06 140 LEU A CA 1
ATOM 1105 C C . LEU A 1 140 ? 20.420 8.340 31.223 1.00 69.06 140 LEU A C 1
ATOM 1107 O O . LEU A 1 140 ? 19.768 9.353 30.994 1.00 69.06 140 LEU A O 1
ATOM 1111 N N . LYS A 1 141 ? 21.732 8.386 31.476 1.00 64.88 141 LYS A N 1
ATOM 1112 C CA . LYS A 1 141 ? 22.488 9.643 31.465 1.00 64.88 141 LYS A CA 1
ATOM 1113 C C . LYS A 1 141 ? 22.532 10.288 30.073 1.00 64.88 141 LYS A C 1
ATOM 1115 O O . LYS A 1 141 ? 22.413 11.501 29.985 1.00 64.88 141 LYS A O 1
ATOM 1120 N N . GLY A 1 142 ? 22.652 9.491 29.010 1.00 62.88 142 GLY A N 1
ATOM 1121 C CA . GLY A 1 142 ? 22.700 9.992 27.630 1.00 62.88 142 GLY A CA 1
ATOM 1122 C C . GLY A 1 142 ? 21.365 10.503 27.074 1.00 62.88 142 GLY A C 1
ATOM 1123 O O . GLY A 1 142 ? 21.368 11.129 26.025 1.00 62.88 142 GLY A O 1
ATOM 1124 N N . LEU A 1 143 ? 20.242 10.256 27.758 1.00 64.06 143 LEU A N 1
ATOM 1125 C CA . LEU A 1 143 ? 18.910 10.733 27.354 1.00 64.06 143 LEU A CA 1
ATOM 1126 C C . LEU A 1 143 ? 18.605 12.176 27.790 1.00 64.06 143 LEU A C 1
ATOM 1128 O O . LEU A 1 143 ? 17.641 12.752 27.303 1.00 64.06 143 LEU A O 1
ATOM 1132 N N . ASN A 1 144 ? 19.391 12.748 28.708 1.00 56.09 144 ASN A N 1
ATOM 1133 C CA . ASN A 1 144 ? 19.185 14.107 29.229 1.00 56.09 144 ASN A CA 1
ATOM 1134 C C . ASN A 1 144 ? 20.097 15.165 28.579 1.00 56.09 144 ASN A C 1
ATOM 1136 O O . ASN A 1 144 ? 20.039 16.323 28.985 1.00 56.09 144 ASN A O 1
ATOM 1140 N N . ASP A 1 145 ? 20.948 14.773 27.626 1.00 58.00 145 ASP A N 1
ATOM 1141 C CA . ASP A 1 145 ? 21.913 15.663 26.962 1.00 58.00 145 ASP A CA 1
ATOM 1142 C C . ASP A 1 145 ? 21.429 16.175 25.580 1.00 58.00 145 ASP A C 1
ATOM 1144 O O . ASP A 1 145 ? 22.240 16.719 24.827 1.00 58.00 145 ASP A O 1
ATOM 1148 N N . ASP A 1 146 ? 20.131 16.049 25.264 1.00 53.81 146 ASP A N 1
ATOM 1149 C CA . ASP A 1 146 ? 19.476 16.706 24.112 1.00 53.81 146 ASP A CA 1
ATOM 1150 C C . ASP A 1 146 ? 18.707 17.979 24.525 1.00 53.81 146 ASP A C 1
ATOM 1152 O O . ASP A 1 146 ? 17.892 17.916 25.478 1.00 53.81 146 ASP A O 1
#

Sequence (146 aa):
MAMGFRERRLGCRLYMDRQSDANILKKLDRMLVDGSFPNQTELIKRGIELAYEEVYGEAEEVKASHRQEIDVKKFAEEVARALKPEMEKLMAECEARVATAETLALPELALASTHDVPQDNTVPVTDDEVIIPSQTFNFLKGLNDD

Secondary structure (DSSP, 8-state):
---------------TTSHHHHHHHHHHHHHHHTTSSSSHHHHHHHHHHHHHHHHH----TT---SS----HHHHHHHHHHHHHHHHHHHHHHHHHHHHHHHHHHTTTTTS------------PPP-------HHHHHHHHHTS--

Foldseek 3Di:
DPPPPPDDDDPDDADCPDPVSVVVVVVLVVCCVVPVDVDPVRVVVVVVVVVCCVVPNDPPVPPPPPDDPPPVVVVVVVVCVVVVVVVVVVVVVVVVVVVVVVVVVVVPVPDDDDDDDDDDDDDDDDPDPPPDPVVNVVVVVVVPPD

Organism: NCBI:txid39491

pLDDT: mean 72.87, std 20.52, range [32.56, 96.25]

Radius of gyration: 34.9 Å; chains: 1; bounding box: 60×66×84 Å